Protein AF-A0A6I3CV19-F1 (afdb_monomer)

Secondary structure (DSSP, 8-state):
--GGGGGGSHHHHHHHHHHHHHHHHHHHHHHHHHHHHHHHH--HHHHHHHHHHHTHHHH-

Mean predicted aligned error: 7.2 Å

Solvent-accessible surface area (backbone atoms only — not comparable to full-atom values): 3543 Å² total; per-residue (Å²): 140,71,87,68,62,61,59,75,39,69,67,48,53,51,46,54,59,49,54,50,52,50,51,52,50,54,52,53,51,50,54,51,49,47,52,50,44,30,69,75,65,74,37,70,68,60,32,54,50,54,57,56,58,69,49,49,77,79,77,109

Sequence (60 aa):
MNSMRSFKHRNFRILYPASTASNIGTWAQRVAQDWLVLQITGSGTYVGLVVGLQFLPALL

Radius of gyration: 17.97 Å; Cα contacts (8 Å, |Δi|>4): 14; chains: 1; bounding box: 46×25×37 Å

Structure (mmCIF, N/CA/C/O backbone):
data_AF-A0A6I3CV19-F1
#
_entry.id   AF-A0A6I3CV19-F1
#
loop_
_atom_site.group_PDB
_atom_site.id
_atom_site.type_symbol
_atom_site.label_atom_id
_atom_site.label_alt_id
_atom_site.label_comp_id
_atom_site.label_asym_id
_atom_site.label_entity_id
_atom_site.label_seq_id
_atom_site.pdbx_PDB_ins_code
_atom_site.Cartn_x
_atom_site.Cartn_y
_atom_site.Cartn_z
_atom_site.occupancy
_atom_site.B_iso_or_equiv
_atom_site.auth_seq_id
_atom_site.auth_comp_id
_atom_site.auth_asym_id
_atom_site.auth_atom_id
_atom_site.pdbx_PDB_model_num
ATOM 1 N N . MET A 1 1 ? 29.337 -12.447 -5.993 1.00 51.22 1 MET A N 1
ATOM 2 C CA . MET A 1 1 ? 28.116 -11.864 -5.399 1.00 51.22 1 MET A CA 1
ATOM 3 C C . MET A 1 1 ? 27.828 -10.515 -6.063 1.00 51.22 1 MET A C 1
ATOM 5 O O . MET A 1 1 ? 28.310 -9.511 -5.574 1.00 51.22 1 MET A O 1
ATOM 9 N N . ASN A 1 2 ? 27.107 -10.468 -7.195 1.00 58.62 2 ASN A N 1
ATOM 10 C CA . ASN A 1 2 ? 26.774 -9.200 -7.879 1.00 58.62 2 ASN A CA 1
ATOM 11 C C . ASN A 1 2 ? 25.250 -9.033 -8.002 1.00 58.62 2 ASN A C 1
ATOM 13 O O . ASN A 1 2 ? 24.694 -9.076 -9.100 1.00 58.62 2 ASN A O 1
ATOM 17 N N . SER A 1 3 ? 24.566 -8.843 -6.872 1.00 69.25 3 SER A N 1
ATOM 18 C CA . SER A 1 3 ? 23.098 -8.727 -6.793 1.00 69.25 3 SER A CA 1
ATOM 19 C C . SER A 1 3 ? 22.531 -7.493 -7.520 1.00 69.25 3 SER A C 1
ATOM 21 O O . SER A 1 3 ? 21.355 -7.447 -7.859 1.00 69.25 3 SER A O 1
ATOM 23 N N . MET A 1 4 ? 23.372 -6.503 -7.839 1.00 81.44 4 MET A N 1
ATOM 24 C CA . MET A 1 4 ? 22.968 -5.236 -8.471 1.00 81.44 4 MET A CA 1
ATOM 25 C C . MET A 1 4 ? 22.898 -5.296 -10.008 1.00 81.44 4 MET A C 1
ATOM 27 O O . MET A 1 4 ? 22.637 -4.285 -10.659 1.00 81.44 4 MET A O 1
ATOM 31 N N . ARG A 1 5 ? 23.109 -6.469 -10.625 1.00 83.38 5 ARG A N 1
ATOM 32 C CA . ARG A 1 5 ? 23.099 -6.616 -12.094 1.00 83.38 5 ARG A CA 1
ATOM 33 C C . ARG A 1 5 ? 21.738 -6.271 -12.718 1.00 83.38 5 ARG A C 1
ATOM 35 O O . ARG A 1 5 ? 21.714 -5.738 -13.822 1.00 83.38 5 ARG A O 1
ATOM 42 N N . SER A 1 6 ? 20.639 -6.500 -11.996 1.00 79.44 6 SER A N 1
ATOM 43 C CA . SER A 1 6 ? 19.275 -6.228 -12.477 1.00 79.44 6 SER A CA 1
ATOM 44 C C . SER A 1 6 ? 18.999 -4.729 -12.701 1.00 79.44 6 SER A C 1
ATOM 46 O O . SER A 1 6 ? 18.321 -4.351 -13.653 1.00 79.44 6 SER A O 1
ATOM 48 N N . PHE A 1 7 ? 19.622 -3.840 -11.913 1.00 84.81 7 PHE A N 1
ATOM 49 C CA . PHE A 1 7 ? 19.477 -2.379 -12.049 1.00 84.81 7 PHE A CA 1
ATOM 50 C C . PHE A 1 7 ? 20.121 -1.788 -13.311 1.00 84.81 7 PHE A C 1
ATOM 52 O O . PHE A 1 7 ? 19.909 -0.612 -13.613 1.00 84.81 7 PHE A O 1
ATOM 59 N N . LYS A 1 8 ? 20.874 -2.589 -14.076 1.00 87.88 8 LYS A N 1
ATOM 60 C CA . LYS A 1 8 ? 21.404 -2.179 -15.385 1.00 87.88 8 LYS A CA 1
ATOM 61 C C . LYS A 1 8 ? 20.304 -2.060 -16.446 1.00 87.88 8 LYS A C 1
ATOM 63 O O . LYS A 1 8 ? 20.488 -1.351 -17.431 1.00 87.88 8 LYS A O 1
ATOM 68 N N . HIS A 1 9 ? 19.155 -2.707 -16.243 1.00 91.69 9 HIS A N 1
ATOM 69 C CA . HIS A 1 9 ? 18.011 -2.605 -17.144 1.00 91.69 9 HIS A CA 1
ATOM 70 C C . HIS A 1 9 ? 17.121 -1.421 -16.747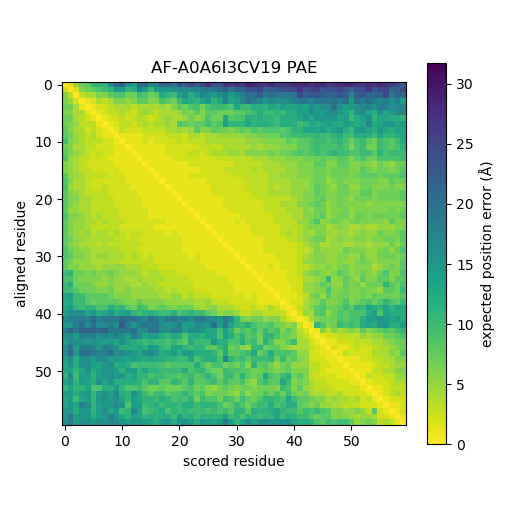 1.00 91.69 9 HIS A C 1
ATOM 72 O O . HIS A 1 9 ? 16.590 -1.375 -15.636 1.00 91.69 9 HIS A O 1
ATOM 78 N N . ARG A 1 10 ? 16.921 -0.467 -17.671 1.00 89.62 10 ARG A N 1
ATOM 79 C CA . ARG A 1 10 ? 16.138 0.766 -17.440 1.00 89.62 10 ARG A CA 1
ATOM 80 C C . ARG A 1 10 ? 14.742 0.482 -16.881 1.00 89.62 10 ARG A C 1
ATOM 82 O O . ARG A 1 10 ? 14.331 1.143 -15.934 1.00 89.62 10 ARG A O 1
ATOM 89 N N . ASN A 1 1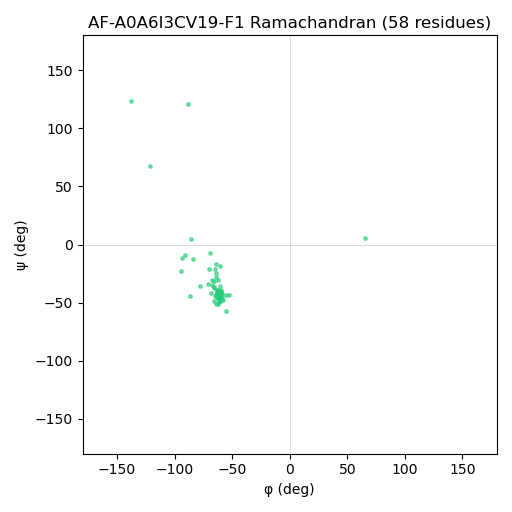1 ? 14.057 -0.523 -17.428 1.00 93.06 11 ASN A N 1
ATOM 90 C CA . ASN A 1 11 ? 12.719 -0.913 -16.982 1.00 93.06 11 ASN A CA 1
ATOM 91 C C . ASN A 1 11 ? 12.731 -1.392 -15.528 1.00 93.06 11 ASN A C 1
ATOM 93 O O . ASN A 1 11 ? 11.915 -0.937 -14.739 1.00 93.06 11 ASN A O 1
ATOM 97 N N . PHE A 1 12 ? 13.699 -2.230 -15.145 1.00 91.44 12 PHE A N 1
ATOM 98 C CA . PHE A 1 12 ? 13.821 -2.710 -13.767 1.00 91.44 12 PHE A CA 1
ATOM 99 C C . PHE A 1 12 ? 14.171 -1.580 -12.791 1.00 91.44 12 PHE A C 1
ATOM 101 O O . PHE A 1 12 ? 13.630 -1.524 -11.691 1.00 91.44 12 PHE A O 1
ATOM 108 N N . ARG A 1 13 ? 15.019 -0.631 -13.206 1.00 90.12 13 ARG A N 1
ATOM 109 C CA . ARG A 1 13 ? 15.390 0.532 -12.386 1.00 90.12 13 ARG A CA 1
ATOM 110 C C . ARG A 1 13 ? 14.214 1.467 -12.090 1.00 90.12 13 ARG A C 1
ATOM 112 O O . ARG A 1 13 ? 14.246 2.147 -11.074 1.00 90.12 13 ARG A O 1
ATOM 119 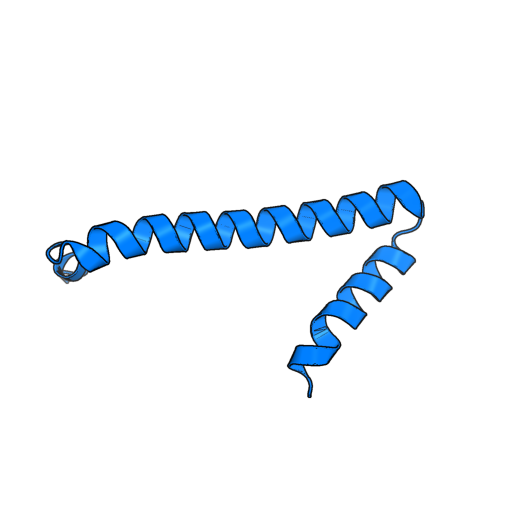N N . ILE A 1 14 ? 13.208 1.513 -12.962 1.00 95.06 14 ILE A N 1
ATOM 120 C CA . ILE A 1 14 ? 11.972 2.280 -12.745 1.00 95.06 14 ILE A CA 1
ATOM 121 C C . ILE A 1 14 ? 10.957 1.434 -11.972 1.00 95.06 14 ILE A C 1
ATOM 123 O O . ILE A 1 14 ? 10.361 1.913 -11.012 1.00 95.06 14 ILE A O 1
ATOM 127 N N . LEU A 1 15 ? 10.799 0.167 -12.361 1.00 95.31 15 LEU A N 1
ATOM 128 C CA . LEU A 1 15 ? 9.838 -0.750 -11.762 1.00 95.31 15 LEU A CA 1
ATOM 129 C C . LEU A 1 15 ? 10.123 -0.978 -10.280 1.00 95.31 15 LEU A C 1
ATOM 131 O O . LEU A 1 15 ? 9.212 -0.879 -9.476 1.00 95.31 15 LEU A O 1
ATOM 135 N N . TYR A 1 16 ? 11.374 -1.237 -9.900 1.00 94.31 16 TYR A N 1
ATOM 136 C CA . TYR A 1 16 ? 11.728 -1.537 -8.514 1.00 94.31 16 TYR A CA 1
ATOM 137 C C . TYR A 1 16 ? 11.282 -0.450 -7.511 1.00 94.31 16 TYR A C 1
ATOM 139 O O . TYR A 1 16 ? 10.523 -0.771 -6.592 1.00 94.31 16 TYR A O 1
ATOM 147 N N . PRO A 1 17 ? 11.681 0.831 -7.656 1.00 95.38 17 PRO A N 1
ATOM 148 C CA . PRO A 1 17 ? 11.228 1.875 -6.743 1.00 95.38 17 PRO A CA 1
ATOM 149 C C . PRO A 1 17 ? 9.728 2.156 -6.880 1.00 95.38 17 PRO A C 1
ATOM 151 O O . PRO A 1 17 ? 9.080 2.395 -5.865 1.00 95.38 17 PRO A O 1
ATOM 154 N N . ALA A 1 18 ? 9.158 2.074 -8.089 1.00 95.56 18 ALA A N 1
ATOM 155 C CA . ALA A 1 18 ? 7.724 2.268 -8.296 1.00 95.56 18 ALA A CA 1
ATOM 156 C C . ALA A 1 18 ? 6.899 1.207 -7.556 1.00 95.56 18 ALA A C 1
ATOM 158 O O . ALA A 1 18 ? 6.043 1.552 -6.751 1.00 95.56 18 ALA A O 1
ATOM 159 N N . SER A 1 19 ? 7.209 -0.077 -7.741 1.00 95.62 19 SER A N 1
ATOM 160 C CA . SER A 1 19 ? 6.561 -1.187 -7.039 1.00 95.62 19 SER A CA 1
ATOM 161 C C . SER A 1 19 ? 6.754 -1.102 -5.527 1.00 95.62 19 SER A C 1
ATOM 163 O O . SER A 1 19 ? 5.831 -1.416 -4.780 1.00 95.62 19 SER A O 1
ATOM 165 N N . THR A 1 20 ? 7.920 -0.639 -5.069 1.00 96.81 20 THR A N 1
ATOM 166 C CA . THR A 1 20 ? 8.183 -0.423 -3.639 1.00 96.81 20 THR A CA 1
ATOM 167 C C . THR A 1 20 ? 7.258 0.657 -3.078 1.00 96.81 20 THR A C 1
ATOM 169 O O . THR A 1 20 ? 6.560 0.419 -2.094 1.00 96.81 20 THR A O 1
ATOM 172 N N . ALA A 1 21 ? 7.189 1.817 -3.735 1.00 97.44 21 ALA A N 1
ATOM 173 C CA . ALA A 1 21 ? 6.308 2.910 -3.338 1.00 97.44 21 ALA A CA 1
ATOM 174 C C . ALA A 1 21 ? 4.823 2.513 -3.409 1.00 97.44 21 ALA A C 1
ATOM 176 O O . ALA A 1 21 ? 4.065 2.815 -2.490 1.00 97.44 21 ALA A O 1
ATOM 177 N N . SER A 1 22 ? 4.408 1.785 -4.449 1.00 97.25 22 SER A N 1
ATOM 178 C CA . SER A 1 22 ? 3.038 1.277 -4.581 1.00 97.25 22 SER A CA 1
ATOM 179 C C . SER A 1 22 ? 2.668 0.307 -3.461 1.00 97.25 22 SER A C 1
ATOM 181 O O . SER A 1 22 ? 1.559 0.377 -2.932 1.00 97.25 22 SER A O 1
ATOM 183 N N . ASN A 1 23 ? 3.585 -0.578 -3.064 1.00 97.38 23 ASN A N 1
ATOM 184 C CA . ASN A 1 23 ? 3.350 -1.510 -1.963 1.00 97.38 23 ASN A CA 1
ATOM 185 C C . ASN A 1 23 ? 3.180 -0.754 -0.635 1.00 97.38 23 ASN A C 1
ATOM 187 O O . ASN A 1 23 ? 2.207 -0.981 0.083 1.00 97.38 23 ASN A O 1
ATOM 191 N N . ILE A 1 24 ? 4.045 0.233 -0.373 1.00 97.88 24 ILE A N 1
ATOM 192 C CA . ILE A 1 24 ? 3.918 1.123 0.791 1.00 97.88 24 ILE A CA 1
ATOM 193 C C . ILE A 1 24 ? 2.566 1.845 0.780 1.00 97.88 24 ILE A C 1
ATOM 1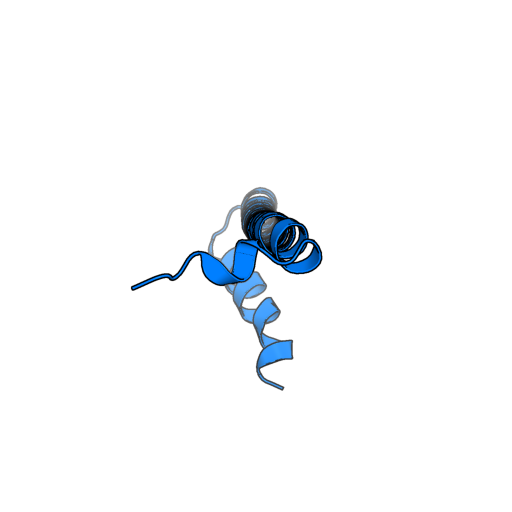95 O O . ILE A 1 24 ? 1.863 1.832 1.787 1.00 97.88 24 ILE A O 1
ATOM 199 N N . GLY A 1 25 ? 2.170 2.430 -0.355 1.00 96.62 25 GLY A N 1
ATOM 200 C CA . GLY A 1 25 ? 0.882 3.114 -0.492 1.00 96.62 25 GLY A CA 1
ATOM 201 C C . GLY A 1 25 ? -0.308 2.189 -0.233 1.00 96.62 25 GLY A C 1
ATOM 202 O O . GLY A 1 25 ? -1.239 2.565 0.474 1.00 96.62 25 GLY A O 1
ATOM 203 N N . THR A 1 26 ? -0.239 0.949 -0.720 1.00 96.00 26 THR A N 1
ATOM 204 C CA . THR A 1 26 ? -1.270 -0.072 -0.475 1.00 96.00 26 THR A CA 1
ATOM 205 C C . THR A 1 26 ? -1.412 -0.371 1.017 1.00 96.00 26 THR A C 1
ATOM 207 O O . THR A 1 26 ? -2.525 -0.426 1.537 1.00 96.00 26 THR A O 1
ATOM 210 N N . TRP A 1 27 ? -0.296 -0.536 1.730 1.00 93.12 27 TRP A N 1
ATOM 211 C CA . TRP A 1 27 ? -0.322 -0.773 3.175 1.00 93.12 27 TRP A CA 1
ATOM 212 C C . TRP A 1 27 ? -0.800 0.440 3.964 1.00 93.12 27 TRP A C 1
ATOM 214 O O . TRP A 1 27 ? -1.614 0.289 4.873 1.00 93.12 27 TRP A O 1
ATOM 224 N N . ALA A 1 28 ? -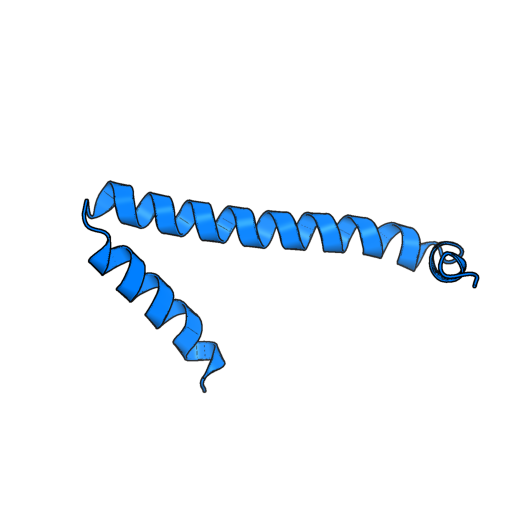0.352 1.638 3.593 1.00 96.62 28 ALA A N 1
ATOM 225 C CA . ALA A 1 28 ? -0.800 2.873 4.222 1.00 96.62 28 ALA A CA 1
ATOM 226 C C . ALA A 1 28 ? -2.318 3.055 4.075 1.00 96.62 28 ALA A C 1
ATOM 228 O O . ALA A 1 28 ? -2.994 3.397 5.043 1.00 96.62 28 ALA A O 1
ATOM 229 N N . GLN A 1 29 ? -2.865 2.758 2.893 1.00 94.75 29 GLN A N 1
ATOM 230 C CA . GLN A 1 29 ? -4.303 2.816 2.651 1.00 94.75 29 GLN A CA 1
ATOM 231 C C . GLN A 1 29 ? -5.075 1.812 3.517 1.00 94.75 29 GLN A C 1
ATOM 233 O O . GLN A 1 29 ? -6.113 2.171 4.070 1.00 94.75 29 GLN A O 1
ATOM 238 N N . ARG A 1 30 ? -4.567 0.582 3.676 1.00 89.38 30 ARG A N 1
ATOM 239 C CA . ARG A 1 30 ? -5.186 -0.428 4.553 1.00 89.38 30 ARG A CA 1
ATOM 240 C C . ARG A 1 30 ? -5.233 0.037 6.008 1.00 89.38 30 ARG A C 1
ATOM 242 O O . ARG A 1 30 ? -6.303 0.049 6.601 1.00 89.38 30 ARG A O 1
ATOM 249 N N . VAL A 1 31 ? -4.111 0.517 6.547 1.00 90.62 31 VAL A N 1
ATOM 250 C CA . VAL A 1 31 ? -4.055 1.041 7.925 1.00 90.62 31 VAL A CA 1
ATOM 251 C C . VAL A 1 31 ? -4.989 2.239 8.107 1.00 90.62 31 VAL A C 1
ATOM 253 O O . VAL A 1 31 ? -5.685 2.333 9.116 1.00 90.62 31 VAL A O 1
ATOM 256 N N . ALA A 1 32 ? -5.048 3.144 7.126 1.00 92.31 32 ALA A N 1
ATOM 257 C CA . ALA A 1 32 ? -5.953 4.289 7.171 1.00 92.31 32 ALA A CA 1
ATOM 258 C C . ALA A 1 32 ? -7.429 3.859 7.198 1.00 92.31 32 ALA A C 1
ATOM 260 O O . ALA A 1 32 ? -8.227 4.446 7.929 1.00 92.31 32 ALA A O 1
ATOM 261 N N . GLN A 1 33 ? -7.788 2.823 6.435 1.00 87.00 33 GLN A N 1
ATOM 262 C CA . GLN A 1 33 ? -9.131 2.250 6.452 1.00 87.00 33 GLN A CA 1
ATOM 263 C C . GLN A 1 33 ? -9.465 1.650 7.826 1.00 87.00 33 GLN A C 1
ATOM 265 O O . GLN A 1 33 ? -10.532 1.943 8.366 1.00 87.00 33 GLN A O 1
ATOM 270 N N . ASP A 1 34 ? -8.554 0.883 8.425 1.00 81.00 34 ASP A N 1
ATOM 271 C CA . ASP A 1 34 ? -8.758 0.287 9.752 1.00 81.00 34 ASP A CA 1
ATOM 272 C C . ASP A 1 34 ? -8.910 1.358 10.845 1.00 81.00 34 ASP A C 1
ATOM 274 O O . ASP A 1 34 ? -9.786 1.263 11.710 1.00 81.00 34 ASP A O 1
ATOM 278 N N . TRP A 1 35 ?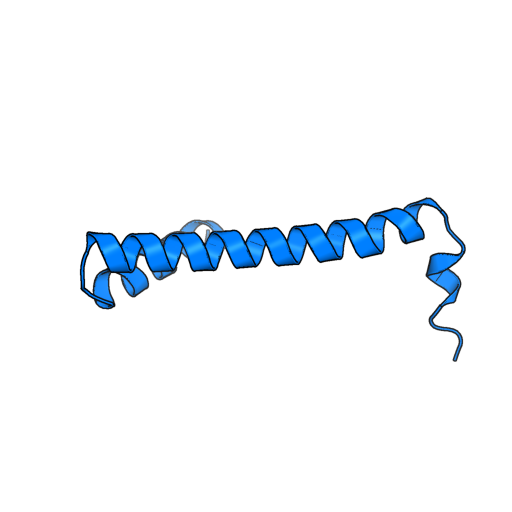 -8.111 2.428 10.776 1.00 88.44 35 TRP A N 1
ATOM 279 C CA . TRP A 1 35 ? -8.248 3.586 11.664 1.00 88.44 35 TRP A CA 1
ATOM 280 C C . TRP A 1 35 ? -9.576 4.322 11.492 1.00 88.44 35 TRP A C 1
ATOM 282 O O . TRP A 1 35 ? -10.169 4.735 12.490 1.00 88.44 35 TRP A O 1
ATOM 292 N N . LEU A 1 36 ? -10.068 4.468 10.261 1.00 87.62 36 LEU A N 1
ATOM 293 C CA . LEU A 1 36 ? -11.369 5.085 10.008 1.00 87.62 36 LEU A CA 1
ATOM 294 C C . LEU A 1 36 ? -12.504 4.250 10.612 1.00 87.62 36 LEU A C 1
ATOM 296 O O . LEU A 1 36 ? -13.393 4.798 11.264 1.00 87.62 36 LEU A O 1
ATOM 300 N N . VAL A 1 37 ? -12.454 2.924 10.449 1.00 85.56 37 VAL A N 1
ATOM 3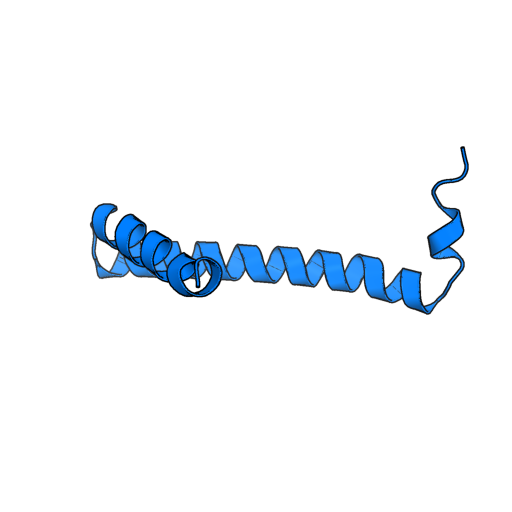01 C CA . VAL A 1 37 ? -13.427 2.016 11.072 1.00 85.56 37 VAL A CA 1
ATOM 302 C C . VAL A 1 37 ? -13.402 2.183 12.588 1.00 85.56 37 VAL A C 1
ATOM 304 O O . VAL A 1 37 ? -14.465 2.328 13.194 1.00 85.56 37 VAL A O 1
ATOM 307 N N . LEU A 1 38 ? -12.212 2.236 13.196 1.00 84.38 38 LEU A N 1
ATOM 308 C CA . LEU A 1 38 ? -12.066 2.440 14.636 1.00 84.38 38 LEU A CA 1
ATOM 309 C C . LEU A 1 38 ? -12.661 3.777 15.099 1.00 84.38 38 LEU A C 1
ATOM 311 O O . LEU A 1 38 ? -13.363 3.798 16.107 1.00 84.38 38 LEU A O 1
ATOM 315 N N . GLN A 1 39 ? -12.424 4.875 14.371 1.00 85.62 39 GLN A N 1
ATOM 316 C CA . GLN A 1 39 ? -12.983 6.190 14.711 1.00 85.62 39 GLN A CA 1
ATOM 317 C C . GLN A 1 39 ? -14.512 6.212 14.659 1.00 85.62 39 GLN A C 1
ATOM 319 O O . GLN A 1 39 ? -15.139 6.790 15.544 1.00 85.62 39 GLN A O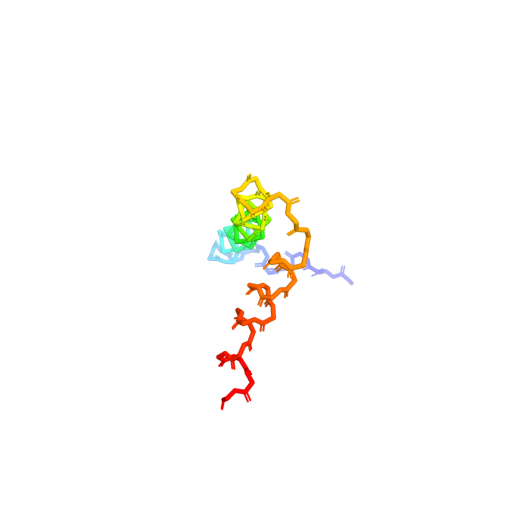 1
ATOM 324 N N . ILE A 1 40 ? -15.111 5.600 13.636 1.00 82.06 40 ILE A N 1
ATOM 325 C CA . ILE A 1 40 ? -16.566 5.644 13.435 1.00 82.06 40 ILE A CA 1
ATOM 326 C C . ILE A 1 40 ? -17.292 4.678 14.384 1.00 82.06 40 ILE A C 1
ATOM 328 O O . ILE A 1 40 ? -18.386 4.984 14.850 1.00 82.06 40 ILE A O 1
ATOM 332 N N . THR A 1 41 ? -16.705 3.516 14.685 1.00 82.25 41 THR A N 1
ATOM 333 C CA . THR A 1 41 ? -17.357 2.488 15.523 1.00 82.25 41 THR A CA 1
ATOM 334 C C . THR A 1 41 ? -16.996 2.566 17.004 1.00 82.25 41 THR A C 1
ATOM 336 O O . THR A 1 41 ? -17.739 2.041 17.832 1.00 82.25 41 THR A O 1
ATOM 339 N N . GLY A 1 42 ? -15.861 3.175 17.361 1.00 73.56 42 GLY A N 1
ATOM 340 C CA . GLY A 1 42 ? -15.370 3.267 18.741 1.00 73.56 42 GLY A CA 1
ATOM 341 C C . GLY A 1 42 ? -14.989 1.924 19.382 1.00 73.56 42 GLY A C 1
ATOM 342 O O . GLY A 1 42 ? -14.677 1.884 20.570 1.00 73.56 42 GLY A O 1
ATOM 343 N N . SER A 1 43 ? -15.015 0.817 18.630 1.00 68.62 43 SER A N 1
ATOM 344 C CA . SER A 1 43 ? -14.804 -0.537 19.146 1.00 68.62 43 SER A CA 1
ATOM 345 C C . SER A 1 43 ? -13.911 -1.356 18.215 1.00 68.62 43 SER A C 1
ATOM 347 O O . SER A 1 43 ? -14.222 -1.564 17.041 1.00 68.62 43 SER A O 1
ATOM 349 N N . GLY A 1 44 ? -12.807 -1.875 18.763 1.00 69.31 44 GLY A N 1
ATOM 350 C CA . GLY A 1 44 ? -11.839 -2.700 18.030 1.00 69.31 44 GLY A CA 1
ATOM 351 C C . GLY A 1 44 ? -12.423 -3.999 17.459 1.00 69.31 44 GLY A C 1
ATOM 352 O O . GLY A 1 44 ? -11.866 -4.555 16.515 1.00 69.31 44 GLY A O 1
ATOM 353 N N . THR A 1 45 ? -13.574 -4.459 17.959 1.00 75.25 45 THR A N 1
ATOM 354 C CA . THR A 1 45 ? -14.258 -5.658 17.450 1.00 75.25 45 THR A CA 1
ATOM 355 C C . THR A 1 45 ? -14.772 -5.466 16.019 1.00 75.25 45 THR A C 1
ATOM 357 O O . THR A 1 45 ? -14.681 -6.388 15.209 1.00 75.25 45 THR A O 1
ATOM 360 N N . TYR A 1 46 ? -15.257 -4.268 15.667 1.00 72.44 46 TYR A N 1
ATOM 361 C CA . TYR A 1 46 ? -15.706 -3.969 14.299 1.00 72.44 46 TYR A CA 1
ATOM 362 C C . TYR A 1 46 ? -14.539 -3.862 13.316 1.00 72.44 46 TYR A C 1
ATOM 364 O O . TYR A 1 46 ? -14.670 -4.295 12.174 1.00 72.44 46 TYR A O 1
ATOM 372 N N . VAL A 1 47 ? -13.384 -3.365 13.769 1.00 74.12 47 VAL A N 1
ATOM 373 C CA . VAL A 1 47 ? -12.143 -3.385 12.980 1.00 74.12 47 VAL A CA 1
ATOM 374 C C . VAL A 1 47 ? -11.760 -4.831 12.657 1.00 74.12 47 VAL A C 1
ATOM 376 O O . VAL A 1 47 ? -11.563 -5.164 11.493 1.00 74.12 47 VAL A O 1
ATOM 379 N N . GLY A 1 48 ? -11.755 -5.719 13.658 1.00 74.75 48 GLY A N 1
ATOM 380 C CA . GLY A 1 48 ? -11.456 -7.142 13.461 1.00 74.75 48 GLY A CA 1
ATOM 381 C C . GLY A 1 48 ? -12.413 -7.848 12.491 1.00 74.75 48 GLY A C 1
ATOM 382 O O . GLY A 1 48 ? -11.968 -8.641 11.662 1.00 74.75 48 GLY A O 1
ATOM 383 N N . LEU A 1 49 ? -13.711 -7.524 12.541 1.00 81.75 49 LEU A N 1
ATOM 384 C CA . LEU A 1 49 ? -14.706 -8.056 11.604 1.00 81.75 49 LEU A CA 1
ATOM 385 C C . LEU A 1 49 ? -14.460 -7.568 10.166 1.00 81.75 49 LEU A C 1
ATOM 387 O O . LEU A 1 49 ? -14.443 -8.381 9.244 1.00 81.75 49 LEU A O 1
ATOM 391 N N . VAL A 1 50 ? -14.254 -6.262 9.965 1.00 78.50 50 VAL A N 1
ATOM 392 C CA . VAL A 1 50 ? -14.006 -5.679 8.632 1.00 78.50 50 VAL A CA 1
ATOM 393 C C . VAL A 1 50 ? -12.730 -6.248 8.016 1.00 78.50 50 VAL A C 1
ATOM 395 O O . VAL A 1 50 ? -12.746 -6.654 6.852 1.00 78.50 50 VAL A O 1
ATOM 398 N N . VAL A 1 51 ? -11.658 -6.352 8.804 1.00 79.00 51 VAL A N 1
ATOM 399 C CA . VAL A 1 51 ? -10.401 -6.980 8.380 1.00 79.00 51 VAL A CA 1
ATOM 400 C C . VAL A 1 51 ? -10.637 -8.443 7.996 1.00 79.00 51 VAL A C 1
ATOM 402 O O . VAL A 1 51 ? -10.217 -8.863 6.921 1.00 79.00 51 VAL A O 1
ATOM 405 N N . GLY A 1 52 ? -11.365 -9.214 8.812 1.00 80.19 52 GLY A N 1
ATOM 406 C CA . GLY A 1 52 ? -11.698 -10.610 8.508 1.00 80.19 52 GLY A CA 1
ATOM 407 C C . GLY A 1 52 ? -12.482 -10.778 7.201 1.00 80.19 52 GLY A C 1
ATOM 408 O O . GLY A 1 52 ? -12.156 -11.642 6.387 1.00 80.19 52 GLY A O 1
ATOM 409 N N . LEU A 1 53 ? -13.469 -9.912 6.954 1.00 82.50 53 LEU A N 1
ATOM 410 C CA . LEU A 1 53 ? -14.255 -9.918 5.716 1.00 82.50 53 LEU A CA 1
ATOM 411 C C . LEU A 1 53 ? -13.426 -9.517 4.484 1.00 82.50 53 LEU A C 1
ATOM 413 O O . LEU A 1 53 ? -13.683 -10.024 3.393 1.00 82.50 53 LEU A O 1
ATOM 417 N N . GLN A 1 54 ? -12.413 -8.658 4.636 1.00 79.94 54 GLN A N 1
ATOM 418 C CA . GLN A 1 54 ? -11.554 -8.222 3.526 1.00 79.94 54 GLN A CA 1
ATOM 419 C C . GLN A 1 54 ? -10.739 -9.373 2.910 1.00 79.94 54 GLN A C 1
ATOM 421 O O . GLN A 1 54 ? -10.375 -9.304 1.735 1.00 79.94 54 GLN A O 1
ATOM 426 N N . PHE A 1 55 ? -10.479 -10.440 3.671 1.00 82.06 55 PHE A N 1
ATOM 427 C CA . PHE A 1 55 ? -9.755 -11.621 3.192 1.00 82.06 55 PHE A CA 1
ATOM 428 C C . PH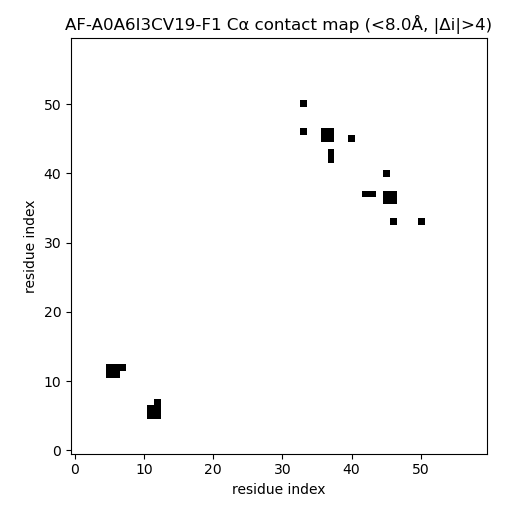E A 1 55 ? -10.655 -12.720 2.614 1.00 82.06 55 PHE A C 1
ATOM 430 O O . PHE A 1 55 ? -10.133 -13.646 1.996 1.00 82.06 55 PHE A O 1
ATOM 437 N N . LEU A 1 56 ? -11.985 -12.626 2.747 1.00 83.88 56 LEU A N 1
ATOM 438 C CA . LEU A 1 56 ? -12.906 -13.626 2.189 1.00 83.88 56 LEU A CA 1
ATOM 439 C C . LEU A 1 56 ? -12.732 -13.862 0.679 1.00 83.88 56 LEU A C 1
ATOM 441 O O . LEU A 1 56 ? -12.702 -15.023 0.282 1.00 83.88 56 LEU A O 1
ATOM 445 N N . PRO A 1 57 ? -12.559 -12.833 -0.174 1.00 82.19 57 PRO A N 1
ATOM 446 C CA . PRO A 1 57 ? -12.352 -13.051 -1.605 1.00 82.19 57 PRO A CA 1
ATOM 447 C C . PRO A 1 57 ? -11.052 -13.790 -1.940 1.00 82.19 57 PRO A C 1
ATOM 449 O O . PRO A 1 57 ? -10.943 -14.334 -3.025 1.00 82.19 57 PRO A O 1
ATOM 452 N N . ALA A 1 58 ? -10.060 -13.785 -1.044 1.00 83.19 58 ALA A N 1
ATOM 453 C CA . ALA A 1 58 ? -8.805 -14.511 -1.243 1.00 83.19 58 ALA A CA 1
ATOM 454 C C . ALA A 1 58 ? -8.894 -15.991 -0.824 1.00 83.19 58 ALA A C 1
ATOM 456 O O . ALA A 1 58 ? -7.977 -16.757 -1.110 1.00 83.19 58 ALA A O 1
ATOM 457 N N . LEU A 1 59 ? -9.958 -16.375 -0.110 1.00 74.31 59 LEU A N 1
ATOM 458 C CA . LEU A 1 59 ? -10.228 -17.742 0.348 1.00 74.31 59 LEU A CA 1
ATOM 459 C C . LEU A 1 59 ? -11.119 -18.541 -0.619 1.00 74.31 59 LEU A C 1
ATOM 461 O O . LEU A 1 59 ? -11.257 -19.749 -0.435 1.00 74.31 59 LEU A O 1
ATOM 465 N N . LEU A 1 60 ? -11.727 -17.872 -1.602 1.00 71.75 60 LEU A N 1
ATOM 466 C CA . LEU A 1 60 ? -12.546 -18.458 -2.667 1.00 71.75 60 LEU A CA 1
ATOM 467 C C . LEU A 1 60 ? -11.724 -18.591 -3.952 1.00 71.75 60 LEU A C 1
ATOM 469 O O . LEU A 1 60 ? -11.903 -19.619 -4.640 1.00 71.75 60 LEU A O 1
#

pLDDT: mean 84.84, std 10.01, range [51.22, 97.88]

Foldseek 3Di:
DCPCPQCVDPVSVVCVVVVVVVVVVVVVVLVVVLVVQCVVVVDNVSSVVVVVVVCVVVVD